Protein AF-A0A438BN51-F1 (afdb_monomer_lite)

Organism: Vitis vinifera (NCBI:txid29760)

Secondary structure (DSSP, 8-state):
--------SS-----TT-TTTT---GGGGG-TT---S---------TTHHHHHHHHHHHHHHHHHHHHHHHHHHHHHHHHHHHHHHHHHHHHHHHHHHHHHHHHHHHHHHHHHHHHHHHHHHHHHHHHHHHHHHHS---------

Sequence (145 aa):
MFGDQANVIGQFKPNNNASYGNTYNSNWRNHPNFSWKPRALQYTQPGQASQQASNLEQAIVNLSKVVGDFVGDQKSINAQLSQRIDSVENTLNKRMDGMQNDLSQKIDNLQYSISRLTNLNTVQEKGSFLLNLTKTPRVSMKWSS

Radius of gyration: 51.31 Å; chains: 1; bounding box: 111×47×127 Å

Foldseek 3Di:
DDDDDPDPPPPDDDDPPDPPPPPPDPCLCVPPVDDPPPDVPPDPDPPCPVVVVVVVVVVVVVVVVVVVVVVVVVVVVVVVVVVVVVVVVVVVVVVVVVVVVVVVVVVVVVVVVVVVVVVVVVVVVVVVVVVVVVPPDPPPDDDDD

Structure (mmCIF, N/CA/C/O backbone):
data_AF-A0A438BN51-F1
#
_entry.id   AF-A0A438BN51-F1
#
loop_
_atom_site.group_PDB
_atom_site.id
_atom_site.type_symbol
_atom_site.label_atom_id
_atom_site.label_alt_id
_atom_site.label_comp_id
_atom_site.label_asym_id
_atom_site.label_entity_id
_atom_site.label_seq_id
_atom_site.pdbx_PDB_ins_code
_atom_site.Cartn_x
_atom_site.Cartn_y
_atom_site.Cartn_z
_atom_site.occupancy
_atom_site.B_iso_or_equiv
_atom_site.auth_seq_id
_atom_site.auth_comp_id
_atom_site.auth_asym_id
_atom_site.auth_atom_id
_atom_site.pdbx_PDB_model_num
ATOM 1 N N . MET A 1 1 ? 16.126 23.288 42.744 1.00 43.47 1 MET A N 1
ATOM 2 C CA . MET A 1 1 ? 16.066 23.201 44.217 1.00 43.47 1 MET A CA 1
ATOM 3 C C . MET A 1 1 ? 14.608 23.049 44.602 1.00 43.47 1 MET A C 1
ATOM 5 O O . MET A 1 1 ? 13.841 23.980 44.408 1.00 43.47 1 MET A O 1
ATOM 9 N N . PHE A 1 2 ? 14.230 21.837 45.005 1.00 46.88 2 PHE A N 1
ATOM 10 C CA . PHE A 1 2 ? 12.964 21.544 45.672 1.00 46.88 2 PHE A CA 1
ATOM 11 C C . PHE A 1 2 ? 13.044 22.088 47.100 1.00 46.88 2 PHE A C 1
ATOM 13 O O . PHE A 1 2 ? 14.044 21.843 47.772 1.00 46.88 2 PHE A O 1
ATOM 20 N N . GLY A 1 3 ? 12.020 22.810 47.543 1.00 49.84 3 GLY A N 1
ATOM 21 C CA . GLY A 1 3 ? 11.929 23.303 48.913 1.00 49.84 3 GLY A CA 1
ATOM 22 C C . GLY A 1 3 ? 10.662 24.121 49.139 1.00 49.84 3 GLY A C 1
ATOM 23 O O . GLY A 1 3 ? 10.584 25.266 48.716 1.00 49.84 3 GLY A O 1
ATOM 24 N N . ASP A 1 4 ? 9.710 23.487 49.818 1.00 59.22 4 ASP A N 1
ATOM 25 C CA . ASP A 1 4 ? 8.745 24.084 50.747 1.00 59.22 4 ASP A CA 1
ATOM 26 C C . ASP A 1 4 ? 7.578 24.925 50.206 1.00 59.22 4 ASP A C 1
ATOM 28 O O . ASP A 1 4 ? 7.590 26.152 50.217 1.00 59.22 4 ASP A O 1
ATOM 32 N N . GLN A 1 5 ? 6.467 24.245 49.892 1.00 58.69 5 GLN A N 1
ATOM 33 C CA . GLN A 1 5 ? 5.120 24.847 49.927 1.00 58.69 5 GLN A CA 1
ATOM 34 C C . GLN A 1 5 ? 4.071 23.962 50.625 1.00 58.69 5 GLN A C 1
ATOM 36 O O . GLN A 1 5 ? 2.879 24.038 50.339 1.00 58.69 5 GLN A O 1
ATOM 41 N N . ALA A 1 6 ? 4.485 23.133 51.583 1.00 53.16 6 ALA A N 1
ATOM 42 C CA . ALA A 1 6 ? 3.570 22.295 52.356 1.00 53.16 6 ALA A CA 1
ATOM 43 C C . ALA A 1 6 ? 3.312 22.860 53.764 1.00 53.16 6 ALA A C 1
ATOM 45 O O . ALA A 1 6 ? 3.565 22.169 54.741 1.00 53.16 6 ALA A O 1
ATOM 46 N N . ASN A 1 7 ? 2.821 24.105 53.893 1.00 61.03 7 ASN A N 1
ATOM 47 C CA . ASN A 1 7 ? 2.149 24.542 55.132 1.00 61.03 7 ASN A CA 1
ATOM 48 C C . ASN A 1 7 ? 1.286 25.821 54.985 1.00 61.03 7 ASN A C 1
ATOM 50 O O . ASN A 1 7 ? 1.593 26.857 55.568 1.00 61.03 7 ASN A O 1
ATOM 54 N N . VAL A 1 8 ? 0.186 25.772 54.221 1.00 52.06 8 VAL A N 1
ATOM 55 C CA . VAL A 1 8 ? -0.788 26.895 54.122 1.00 52.06 8 VAL A CA 1
ATOM 56 C C . VAL A 1 8 ? -2.176 26.517 54.680 1.00 52.06 8 VAL A C 1
ATOM 58 O O . VAL A 1 8 ? -3.144 27.254 54.545 1.00 52.06 8 VAL A O 1
ATOM 61 N N . ILE A 1 9 ? -2.305 25.379 55.372 1.00 53.66 9 ILE A N 1
ATOM 62 C CA . ILE A 1 9 ? -3.608 24.896 55.885 1.00 53.66 9 ILE A CA 1
ATOM 63 C C . ILE A 1 9 ? -3.953 25.457 57.285 1.00 53.66 9 ILE A C 1
ATOM 65 O O . ILE A 1 9 ? -5.074 25.303 57.756 1.00 53.66 9 ILE A O 1
ATOM 69 N N . GLY A 1 10 ? -3.042 26.188 57.940 1.00 57.03 10 GLY A N 1
ATOM 70 C CA . GLY A 1 10 ? -3.261 26.735 59.292 1.00 57.03 10 GLY A CA 1
ATOM 71 C C . GLY A 1 10 ? -3.610 28.227 59.395 1.00 57.03 10 GLY A C 1
ATOM 72 O O . GLY A 1 10 ? -3.916 28.687 60.491 1.00 57.03 10 GLY A O 1
ATOM 73 N N . GLN A 1 11 ? -3.542 29.007 58.306 1.00 52.06 11 GLN A N 1
ATOM 74 C CA . GLN A 1 11 ? -3.648 30.482 58.367 1.00 52.06 11 GLN A CA 1
ATOM 75 C C . GLN A 1 11 ? -4.887 31.087 57.688 1.00 52.06 11 GLN A C 1
ATOM 77 O O . GLN A 1 11 ? -5.021 32.311 57.642 1.00 52.06 11 GLN A O 1
ATOM 82 N N . PHE A 1 12 ? -5.829 30.276 57.203 1.00 55.66 12 PHE A N 1
ATOM 83 C CA . PHE A 1 12 ? -7.084 30.809 56.671 1.00 55.66 12 PHE A CA 1
ATOM 84 C C . PHE A 1 12 ? -7.952 31.379 57.803 1.00 55.66 12 PHE A C 1
ATOM 86 O O . PHE A 1 12 ? -8.714 30.670 58.455 1.00 55.66 12 PHE A O 1
ATOM 93 N N . LYS A 1 13 ? -7.855 32.693 58.025 1.00 59.00 13 LYS A N 1
ATOM 94 C CA . LYS A 1 13 ? -8.896 33.451 58.722 1.00 59.00 13 LYS A CA 1
ATOM 95 C C . LYS A 1 13 ? -10.059 33.671 57.747 1.00 59.00 13 LYS A C 1
ATOM 97 O O . LYS A 1 13 ? -9.817 34.197 56.660 1.00 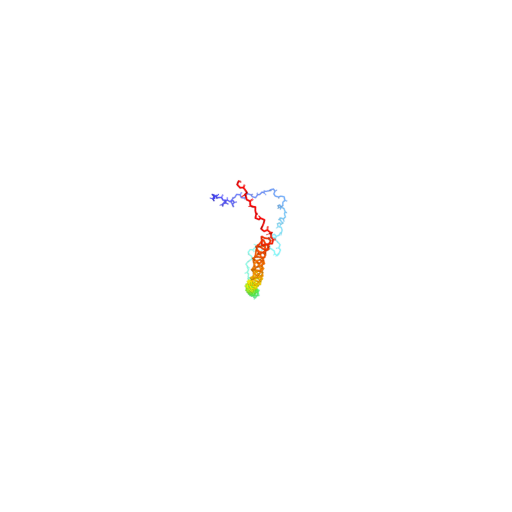59.00 13 LYS A O 1
ATOM 102 N N . PRO A 1 14 ? -11.307 33.313 58.095 1.00 54.06 14 PRO A N 1
ATOM 103 C CA . PRO A 1 14 ? -12.452 33.651 57.261 1.00 54.06 14 PRO A CA 1
ATOM 104 C C . PRO A 1 14 ? -12.550 35.173 57.120 1.00 54.06 14 PRO A C 1
ATOM 106 O O . PRO A 1 14 ? -12.525 35.905 58.110 1.00 54.06 14 PRO A O 1
ATOM 109 N N . ASN A 1 15 ? -12.641 35.656 55.883 1.00 48.66 15 ASN A N 1
ATOM 110 C CA . ASN A 1 15 ? -12.912 37.060 55.606 1.00 48.66 15 ASN A CA 1
ATOM 111 C C . ASN A 1 15 ? -14.379 37.362 55.963 1.00 48.66 15 ASN A C 1
ATOM 113 O O . ASN A 1 15 ? -15.289 36.907 55.274 1.00 48.66 15 ASN A O 1
ATOM 117 N N . ASN A 1 16 ? -14.598 38.147 57.020 1.00 55.72 16 ASN A N 1
ATOM 118 C CA . ASN A 1 16 ? -15.926 38.563 57.494 1.00 55.72 16 ASN A CA 1
ATOM 119 C C . ASN A 1 16 ? -16.675 39.524 56.546 1.00 55.72 16 ASN A C 1
ATOM 121 O O . ASN A 1 16 ? -17.793 39.918 56.861 1.00 55.72 16 ASN A O 1
ATOM 125 N N . ASN A 1 17 ? -16.098 39.909 55.401 1.00 56.91 17 ASN A N 1
ATOM 126 C CA . ASN A 1 17 ? -16.719 40.824 54.436 1.00 56.91 17 ASN A CA 1
ATOM 127 C C . ASN A 1 17 ? -16.971 40.192 53.052 1.00 56.91 17 ASN A C 1
ATOM 129 O O . ASN A 1 17 ? -16.973 40.876 52.029 1.00 56.91 17 ASN A O 1
ATOM 133 N N . ALA A 1 18 ? -17.161 38.871 52.980 1.00 50.41 18 ALA A N 1
ATOM 134 C CA . ALA A 1 18 ? -17.586 38.240 51.736 1.00 50.41 18 ALA A CA 1
ATOM 135 C C . ALA A 1 18 ? -19.033 38.652 51.399 1.00 50.41 18 ALA A C 1
ATOM 137 O O . ALA A 1 18 ? -19.979 38.265 52.083 1.00 50.41 18 ALA A O 1
ATOM 138 N N . SER A 1 19 ? -19.209 39.391 50.299 1.00 56.34 19 SER A N 1
ATOM 139 C CA . SER A 1 19 ? -20.513 39.847 49.780 1.00 56.34 19 SER A CA 1
ATOM 140 C C . SER A 1 19 ? -21.497 38.695 49.455 1.00 56.34 19 SER A C 1
ATOM 142 O O . SER A 1 19 ? -22.695 38.919 49.318 1.00 56.34 19 SER A O 1
ATOM 144 N N . TYR A 1 20 ? -21.016 37.444 49.427 1.00 53.12 20 TYR A N 1
ATOM 145 C CA . TYR A 1 20 ? -21.805 36.213 49.250 1.00 53.12 20 TYR A CA 1
ATOM 146 C C . TYR A 1 20 ? -22.091 35.443 50.560 1.00 53.12 20 TYR A C 1
ATOM 148 O O . TYR A 1 20 ? -22.503 34.288 50.522 1.00 53.12 20 TYR A O 1
ATOM 156 N N . GLY A 1 21 ? -21.878 36.046 51.735 1.00 46.44 21 GLY A N 1
ATOM 157 C CA . GLY A 1 21 ? -22.067 35.394 53.042 1.00 46.44 21 GLY A CA 1
ATOM 158 C C . GLY A 1 21 ? -23.520 35.228 53.517 1.00 46.44 21 GLY A C 1
ATOM 159 O O . GLY A 1 21 ? -23.750 34.590 54.539 1.00 46.44 21 GLY A O 1
ATOM 160 N N . ASN A 1 22 ? -24.509 35.767 52.797 1.00 53.44 22 ASN A N 1
ATOM 161 C CA . ASN A 1 22 ? -25.885 35.888 53.303 1.00 53.44 22 ASN A CA 1
ATOM 162 C C . ASN A 1 22 ? -26.894 34.880 52.727 1.00 53.44 22 ASN A C 1
ATOM 164 O O . ASN A 1 22 ? -28.085 34.986 53.008 1.00 53.44 22 ASN A O 1
ATOM 168 N N . THR A 1 23 ? -26.470 33.882 51.947 1.00 53.00 23 THR A N 1
ATOM 169 C CA . THR A 1 23 ? -27.403 32.860 51.421 1.00 53.00 23 THR A CA 1
ATOM 170 C C . THR A 1 23 ? -27.642 31.705 52.394 1.00 53.00 23 THR A C 1
ATOM 172 O O . THR A 1 23 ? -28.504 30.858 52.153 1.00 53.00 23 THR A O 1
ATOM 175 N N . TYR A 1 24 ? -26.903 31.656 53.507 1.00 63.31 24 TYR A N 1
ATOM 176 C CA . TYR A 1 24 ? -27.125 30.659 54.544 1.00 63.31 24 TYR A CA 1
ATOM 177 C C . TYR A 1 24 ? -28.392 31.001 55.335 1.00 63.31 24 TYR A C 1
ATOM 179 O O . TYR A 1 24 ? -28.384 31.782 56.284 1.00 63.31 24 TYR A O 1
ATOM 187 N N . ASN A 1 25 ? -29.507 30.406 54.925 1.00 63.09 25 ASN A N 1
ATOM 188 C CA . ASN A 1 25 ? -30.774 30.540 55.622 1.00 63.09 25 ASN A CA 1
ATOM 189 C C . ASN A 1 25 ? -30.810 29.544 56.797 1.00 63.09 25 ASN A C 1
ATOM 191 O O . ASN A 1 25 ? -30.894 28.326 56.628 1.00 63.09 25 ASN A O 1
ATOM 195 N N . SER A 1 26 ? -30.756 30.073 58.016 1.00 66.56 26 SER A N 1
ATOM 196 C CA . SER A 1 26 ? -30.781 29.296 59.259 1.00 66.56 26 SER A CA 1
ATOM 197 C C . SER A 1 26 ? -32.056 28.457 59.431 1.00 66.56 26 SER A C 1
ATOM 199 O O . SER A 1 26 ? -32.015 27.452 60.142 1.00 66.56 26 SER A O 1
ATOM 201 N N . ASN A 1 27 ? -33.151 28.778 58.728 1.00 63.78 27 ASN A N 1
ATOM 202 C CA . ASN A 1 27 ? -34.380 27.977 58.728 1.00 63.78 27 ASN A CA 1
ATOM 203 C C . ASN A 1 27 ? -34.201 26.600 58.061 1.00 63.78 27 ASN A C 1
ATOM 205 O O . ASN A 1 27 ? -34.971 25.687 58.355 1.00 63.78 27 ASN A O 1
ATOM 209 N N . TRP A 1 28 ? -33.160 26.393 57.240 1.00 67.06 28 TRP A N 1
ATOM 210 C CA . TRP A 1 28 ? -32.851 25.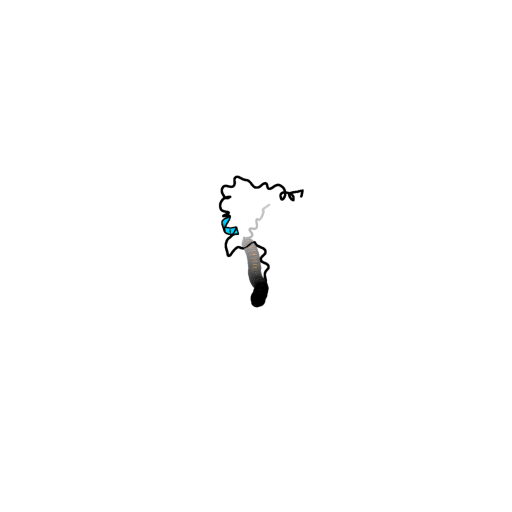076 56.659 1.00 67.06 28 TRP A CA 1
ATOM 211 C C . TRP A 1 28 ? -32.407 24.053 57.710 1.00 67.06 28 TRP A C 1
ATOM 213 O O . TRP A 1 28 ? -32.618 22.859 57.516 1.00 67.06 28 TRP A O 1
ATOM 223 N N . ARG A 1 29 ? -31.863 24.494 58.858 1.00 63.81 29 ARG A N 1
ATOM 224 C CA . ARG A 1 29 ? -31.529 23.592 59.979 1.00 63.81 29 ARG A CA 1
ATOM 225 C C . ARG A 1 29 ? -32.751 22.916 60.602 1.00 63.81 29 ARG A C 1
ATOM 227 O O . ARG A 1 29 ? -32.599 21.876 61.236 1.00 63.81 29 ARG A O 1
ATOM 234 N N . ASN A 1 30 ? -33.930 23.515 60.445 1.00 60.53 30 ASN A N 1
ATOM 235 C CA . ASN A 1 30 ? -35.187 23.022 61.002 1.00 60.53 30 ASN A CA 1
ATOM 236 C C . ASN A 1 30 ? -36.114 22.443 59.921 1.00 60.53 30 ASN A C 1
ATOM 238 O O . ASN A 1 30 ? -37.274 22.154 60.209 1.00 60.53 30 ASN A O 1
ATOM 242 N N . HIS A 1 31 ? -35.630 22.274 58.683 1.00 69.25 31 HIS A N 1
ATOM 243 C CA . HIS A 1 31 ? -36.440 21.727 57.601 1.00 69.25 31 HIS A CA 1
ATOM 244 C C . HIS A 1 31 ? -36.804 20.261 57.908 1.00 69.25 31 HIS A C 1
ATOM 246 O O . HIS A 1 31 ? -35.916 19.471 58.240 1.00 69.25 31 HIS A O 1
ATOM 252 N N . PRO A 1 32 ? -38.077 19.850 57.767 1.00 66.75 32 PRO A N 1
ATOM 253 C CA . PRO A 1 32 ? -38.524 18.505 58.141 1.00 66.75 32 PRO A CA 1
ATOM 254 C C . PRO A 1 32 ? -37.776 17.378 57.405 1.00 66.75 32 PRO A C 1
ATOM 256 O O . PRO A 1 32 ? -37.587 16.306 57.980 1.00 66.75 32 PRO A O 1
ATOM 259 N N . ASN A 1 33 ? -37.264 17.640 56.192 1.00 62.75 33 ASN A N 1
ATOM 260 C CA . ASN A 1 33 ? -36.430 16.692 55.433 1.00 62.75 33 ASN A CA 1
ATOM 261 C C . ASN A 1 33 ? -34.910 16.814 55.669 1.00 62.75 33 ASN A C 1
ATOM 263 O O . ASN A 1 33 ? -34.169 15.967 55.185 1.00 62.75 33 ASN A O 1
ATOM 267 N N . PHE A 1 34 ? -34.419 17.822 56.399 1.00 56.69 34 PHE A N 1
ATOM 268 C CA . PHE A 1 34 ? -32.994 17.976 56.734 1.00 56.69 34 PHE A CA 1
ATOM 269 C C . PHE A 1 34 ? -32.827 18.033 58.254 1.00 56.69 34 PHE A C 1
ATOM 271 O O . PHE A 1 34 ? -32.693 19.094 58.856 1.00 56.69 34 PHE A O 1
ATOM 278 N N . SER A 1 35 ? -32.850 16.863 58.894 1.00 61.38 35 SER A N 1
ATOM 279 C CA . SER A 1 35 ? -32.604 16.740 60.330 1.00 61.38 35 SER A CA 1
ATOM 280 C C . SER A 1 35 ? -31.160 16.312 60.579 1.00 61.38 35 SER A C 1
ATOM 282 O O . SER A 1 35 ? -30.793 15.179 60.293 1.00 61.38 35 SER A O 1
ATOM 284 N N . TRP A 1 36 ? -30.358 17.208 61.154 1.00 55.62 36 TRP A N 1
ATOM 285 C CA . TRP A 1 36 ? -29.010 16.909 61.664 1.00 55.62 36 TRP A CA 1
ATOM 286 C C . TRP A 1 36 ? -29.017 16.435 63.124 1.00 55.62 36 TRP A C 1
ATOM 288 O O . TRP A 1 36 ? -27.968 16.340 63.759 1.00 55.62 36 TRP A O 1
ATOM 298 N N . LYS A 1 37 ? -30.195 16.151 63.697 1.00 58.47 37 LYS A N 1
ATOM 299 C CA . LYS A 1 37 ? -30.258 15.501 65.007 1.00 58.47 37 LYS A CA 1
ATOM 300 C C . LYS A 1 37 ? -29.765 14.062 64.828 1.00 58.47 37 LYS A C 1
ATOM 302 O O . LYS A 1 37 ? -30.220 13.420 63.879 1.00 58.47 37 LYS A O 1
ATOM 307 N N . PRO A 1 38 ? -28.913 13.523 65.719 1.00 51.78 38 PRO A N 1
ATOM 308 C CA . PRO A 1 38 ? -28.702 12.087 65.801 1.00 51.78 38 PRO A CA 1
ATOM 309 C C . PRO A 1 38 ? -30.035 11.476 66.239 1.00 51.78 38 PRO A C 1
ATOM 311 O O . PRO A 1 38 ? -30.328 11.311 67.420 1.00 51.78 38 PRO A O 1
ATOM 314 N N . ARG A 1 39 ? -30.918 11.238 65.269 1.00 53.94 39 ARG A N 1
ATOM 315 C CA . ARG A 1 39 ? -32.095 10.413 65.465 1.00 53.94 39 ARG A CA 1
ATOM 316 C C . ARG A 1 39 ? -31.512 9.055 65.829 1.00 53.94 39 ARG A C 1
ATOM 318 O O . ARG A 1 39 ? -30.671 8.551 65.088 1.00 53.94 39 ARG A O 1
ATOM 325 N N . ALA A 1 40 ? -31.901 8.489 66.968 1.00 51.00 40 ALA A N 1
ATOM 326 C CA . ALA A 1 40 ? -31.684 7.071 67.193 1.00 51.00 40 ALA A CA 1
ATOM 327 C C . ALA A 1 40 ? -32.409 6.364 66.045 1.00 51.00 40 ALA A C 1
ATOM 329 O O . ALA A 1 40 ? -33.639 6.304 66.010 1.00 51.00 40 ALA A O 1
ATOM 330 N N . LEU A 1 41 ? -31.649 5.978 65.025 1.00 50.19 41 LEU A N 1
ATOM 331 C CA . LEU A 1 41 ? -32.159 5.248 63.888 1.00 50.19 41 LEU A CA 1
ATOM 332 C C . LEU A 1 41 ? -32.523 3.876 64.440 1.00 50.19 41 LEU A C 1
ATOM 334 O O . LEU A 1 41 ? -31.673 3.000 64.565 1.00 50.19 41 LEU A O 1
ATOM 338 N N . GLN A 1 42 ? -33.796 3.688 64.786 1.00 48.69 42 GLN A N 1
ATOM 339 C CA . GLN A 1 42 ? -34.384 2.363 64.679 1.00 48.69 42 GLN A CA 1
ATOM 340 C C . GLN A 1 42 ? -34.420 2.057 63.185 1.00 48.69 42 GLN A C 1
ATOM 342 O O . GLN A 1 42 ? -35.394 2.341 62.491 1.00 48.69 42 GLN A O 1
ATOM 347 N N . TYR A 1 43 ? -33.286 1.587 62.670 1.00 43.03 43 TYR A N 1
ATOM 348 C CA . TYR A 1 43 ? -33.196 1.022 61.342 1.00 43.03 43 TYR A CA 1
ATOM 349 C C . TYR A 1 43 ? -34.102 -0.212 61.319 1.00 43.03 43 TYR A C 1
ATOM 351 O O . TYR A 1 43 ? -33.678 -1.311 61.662 1.00 43.03 43 TYR A O 1
ATOM 359 N N . THR A 1 44 ? -35.343 -0.067 60.865 1.00 51.62 44 THR A N 1
ATOM 360 C CA . THR A 1 44 ? -35.907 -1.126 60.031 1.00 51.62 44 THR A CA 1
ATOM 361 C C . THR A 1 44 ? -35.039 -1.167 58.783 1.00 51.62 44 THR A C 1
ATOM 363 O O . THR A 1 44 ? -35.049 -0.216 58.001 1.00 51.62 44 THR A O 1
ATOM 366 N N . GLN A 1 45 ? -34.221 -2.216 58.649 1.00 46.78 45 GLN A N 1
ATOM 367 C CA . GLN A 1 45 ? -33.427 -2.455 57.446 1.00 46.78 45 GLN A CA 1
ATOM 368 C C . GLN A 1 45 ? -34.336 -2.344 56.212 1.00 46.78 45 GLN A C 1
ATOM 370 O O . GLN A 1 45 ? -35.276 -3.133 56.085 1.00 46.78 45 GLN A O 1
ATOM 375 N N . PRO A 1 46 ? -34.070 -1.423 55.272 1.00 49.88 46 PRO A N 1
ATOM 376 C CA . PRO A 1 46 ? -34.645 -1.542 53.950 1.00 49.88 46 PRO A CA 1
ATOM 377 C C . PRO A 1 46 ? -33.882 -2.669 53.249 1.00 49.88 46 PRO A C 1
ATOM 379 O O . PRO A 1 46 ? -32.742 -2.489 52.823 1.00 49.88 46 PRO A O 1
ATOM 382 N N . GLY A 1 47 ? -34.502 -3.843 53.120 1.00 54.00 47 GLY A N 1
ATOM 383 C CA . GLY A 1 47 ? -33.928 -5.013 52.437 1.00 54.00 47 GLY A CA 1
ATOM 384 C C . GLY A 1 47 ? -33.550 -4.797 50.957 1.00 54.00 47 GLY A C 1
ATOM 385 O O . GLY A 1 47 ? -33.083 -5.725 50.309 1.00 54.00 47 GLY A O 1
ATOM 386 N N . GLN A 1 48 ? -33.723 -3.587 50.409 1.00 54.94 48 GLN A N 1
ATOM 387 C CA . GLN A 1 48 ? -33.441 -3.228 49.013 1.00 54.94 48 GLN A CA 1
ATOM 388 C C . GLN A 1 48 ? -32.064 -2.583 48.758 1.00 54.94 48 GLN A C 1
ATOM 390 O O . GLN A 1 48 ? -31.651 -2.513 47.602 1.00 54.94 48 GLN A O 1
ATOM 395 N N . ALA A 1 49 ? -31.309 -2.163 49.781 1.00 54.34 49 ALA A N 1
ATOM 396 C CA . ALA A 1 49 ? -29.992 -1.533 49.573 1.00 54.34 49 ALA A CA 1
ATOM 397 C C . ALA A 1 49 ? -28.939 -2.499 48.979 1.00 54.34 49 ALA A C 1
ATOM 399 O O . ALA A 1 49 ? -28.064 -2.091 48.218 1.00 54.34 49 ALA A O 1
ATOM 400 N N . SER A 1 50 ? -29.058 -3.798 49.273 1.00 61.41 50 SER A N 1
ATOM 401 C CA . SER A 1 50 ? -28.148 -4.836 48.768 1.00 61.41 50 SER A CA 1
ATOM 402 C C . SER A 1 50 ? -28.316 -5.103 47.260 1.00 61.41 50 SER A C 1
ATOM 404 O O . SER A 1 50 ? -27.336 -5.374 46.563 1.00 61.41 50 SER A O 1
ATOM 406 N N . GLN A 1 51 ? -29.532 -4.957 46.714 1.00 62.47 51 GLN A N 1
ATOM 407 C CA . GLN A 1 51 ? -29.772 -5.147 45.276 1.00 62.47 51 GLN A CA 1
ATOM 408 C C . GLN A 1 51 ? -29.240 -3.988 44.426 1.00 62.47 51 GLN A C 1
ATOM 410 O O . GLN A 1 51 ? -28.761 -4.188 43.314 1.00 62.47 51 GLN A O 1
ATOM 415 N N . GLN A 1 52 ? -29.291 -2.759 44.942 1.00 67.56 52 GLN A N 1
ATOM 416 C CA . GLN A 1 52 ? -28.772 -1.607 44.208 1.00 67.56 52 GLN A CA 1
ATOM 417 C C . GLN A 1 52 ? -27.238 -1.641 44.115 1.00 67.56 52 GLN A C 1
ATOM 419 O O . GLN A 1 52 ? -26.687 -1.328 43.062 1.00 67.56 52 GLN A O 1
ATOM 424 N N . ALA A 1 53 ? -26.559 -2.085 45.179 1.00 67.12 53 ALA A N 1
ATOM 425 C CA . ALA A 1 53 ? -25.110 -2.279 45.180 1.00 67.12 53 ALA A CA 1
ATOM 426 C C . ALA A 1 53 ? -24.668 -3.373 44.188 1.00 67.12 53 ALA A C 1
ATOM 428 O O . ALA A 1 53 ? -23.780 -3.127 43.376 1.00 67.12 53 ALA A O 1
ATOM 429 N N . SER A 1 54 ? -25.345 -4.528 44.168 1.00 80.69 54 SER A N 1
ATOM 430 C CA . SER A 1 54 ? -25.021 -5.624 43.233 1.00 80.69 54 SER A CA 1
ATOM 431 C C . SER A 1 54 ? -25.247 -5.257 41.759 1.00 80.69 54 SER A C 1
ATOM 433 O O . SER A 1 54 ? -24.437 -5.616 40.905 1.00 80.69 54 SER A O 1
ATOM 435 N N . ASN A 1 55 ? -26.283 -4.471 41.442 1.00 88.69 55 ASN A N 1
ATOM 436 C CA . ASN A 1 55 ? -26.499 -3.959 40.081 1.00 88.69 55 ASN A CA 1
ATOM 437 C C . ASN A 1 55 ? -25.384 -3.001 39.620 1.00 88.69 55 ASN A C 1
ATOM 439 O O . ASN A 1 55 ? -24.988 -3.026 38.453 1.00 88.69 55 ASN A O 1
ATOM 443 N N . LEU A 1 56 ? -24.864 -2.163 40.524 1.00 90.88 56 LEU A N 1
ATOM 444 C CA . LEU A 1 56 ? -23.759 -1.249 40.224 1.00 90.88 56 LEU A CA 1
ATOM 445 C C . LEU A 1 56 ? -22.435 -1.997 40.048 1.00 90.88 56 LEU A C 1
ATOM 447 O O . LEU A 1 56 ? -21.714 -1.729 39.090 1.00 90.88 56 LEU A O 1
ATOM 451 N N . GLU A 1 57 ? -22.138 -2.963 40.918 1.00 92.62 57 GLU A N 1
ATOM 452 C CA . GLU A 1 57 ? -20.957 -3.823 40.787 1.00 92.62 57 GLU A CA 1
ATOM 453 C C . GLU A 1 57 ? -20.960 -4.562 39.446 1.00 92.62 57 GLU A C 1
ATOM 455 O O . GLU A 1 57 ? -19.966 -4.537 38.718 1.00 92.62 57 GLU A O 1
ATOM 460 N N . GLN A 1 58 ? -22.104 -5.130 39.052 1.00 94.94 58 GLN A N 1
ATOM 461 C CA . GLN A 1 58 ? -22.236 -5.801 37.761 1.00 94.94 58 GLN A CA 1
ATOM 462 C C . GLN A 1 58 ? -22.040 -4.837 36.582 1.00 94.94 58 GLN A C 1
ATOM 464 O O . GLN A 1 58 ? -21.383 -5.193 35.602 1.00 94.94 58 GLN A O 1
ATOM 469 N N . ALA A 1 59 ? -22.570 -3.613 36.662 1.00 94.75 59 ALA A N 1
ATOM 470 C CA . ALA A 1 59 ? -22.368 -2.597 35.631 1.00 94.75 59 ALA A CA 1
ATOM 471 C C . ALA A 1 59 ? -20.884 -2.211 35.494 1.00 94.75 59 ALA A C 1
ATOM 473 O O . ALA A 1 59 ? -20.383 -2.100 34.375 1.00 94.75 59 ALA A O 1
ATOM 474 N N . ILE A 1 60 ? -20.165 -2.078 36.612 1.00 95.56 60 ILE A N 1
ATOM 475 C CA . ILE A 1 60 ? -18.724 -1.785 36.634 1.00 95.56 60 ILE A CA 1
ATOM 476 C C . ILE A 1 60 ? -17.920 -2.935 36.013 1.00 95.56 60 ILE A C 1
ATOM 478 O O . ILE A 1 60 ? -17.023 -2.690 35.202 1.00 95.56 60 ILE A O 1
ATOM 482 N N . VAL A 1 61 ? -18.253 -4.187 36.338 1.00 97.12 61 VAL A N 1
ATOM 483 C CA . VAL A 1 61 ? -17.614 -5.371 35.740 1.00 97.12 61 VAL A CA 1
ATOM 484 C C . VAL A 1 61 ? -17.874 -5.427 34.233 1.00 97.12 61 VAL A C 1
ATOM 486 O O . VAL A 1 61 ? -16.940 -5.622 33.453 1.00 97.12 61 VAL A O 1
ATOM 489 N N . ASN A 1 62 ? -19.116 -5.194 33.803 1.00 97.69 62 ASN A N 1
ATOM 490 C CA . ASN A 1 62 ? -19.484 -5.205 32.386 1.00 97.69 62 ASN A CA 1
ATOM 491 C C . ASN A 1 62 ? -18.757 -4.106 31.601 1.00 97.69 62 ASN A C 1
ATOM 493 O O . ASN A 1 62 ? -18.229 -4.374 30.524 1.00 97.69 62 ASN A O 1
ATOM 497 N N . LEU A 1 63 ? -18.679 -2.891 32.150 1.00 98.31 63 LEU A N 1
ATOM 498 C CA . LEU A 1 63 ? -17.915 -1.794 31.554 1.00 98.31 63 LEU A CA 1
ATOM 499 C C . LEU A 1 63 ? -16.426 -2.134 31.464 1.00 98.31 63 LEU A C 1
ATOM 501 O O . LEU A 1 63 ? -15.819 -1.930 30.417 1.00 98.31 63 LEU A O 1
ATOM 505 N N . SER A 1 64 ? -15.851 -2.702 32.527 1.00 97.75 64 SER A N 1
ATOM 506 C CA . SER A 1 64 ? -14.439 -3.102 32.539 1.00 97.75 64 SER A CA 1
ATOM 507 C C . SER A 1 64 ? -14.140 -4.146 31.465 1.00 97.75 64 SER A C 1
ATOM 509 O O . SER A 1 64 ? -13.112 -4.062 30.796 1.00 97.75 64 SER A O 1
ATOM 511 N N . LYS A 1 65 ? -15.062 -5.091 31.246 1.00 98.25 65 LYS A N 1
ATOM 512 C CA . LYS 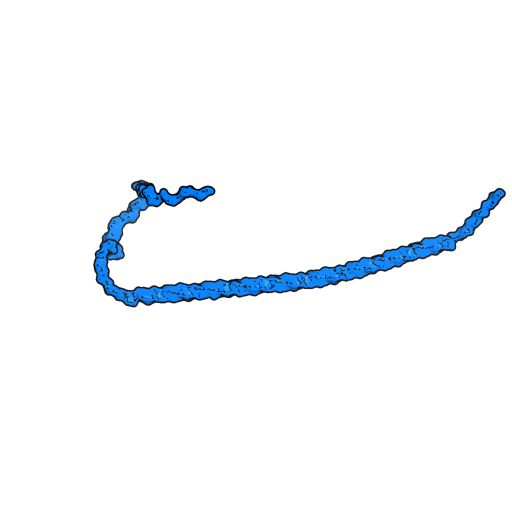A 1 65 ? -14.961 -6.077 30.168 1.00 98.25 65 LYS A CA 1
ATOM 513 C C . LYS A 1 65 ? -15.014 -5.416 28.791 1.00 98.25 65 LYS A C 1
ATOM 515 O O . LYS A 1 65 ? -14.106 -5.626 28.001 1.00 98.25 65 LYS A O 1
ATOM 520 N N . VAL A 1 66 ? -16.020 -4.580 28.526 1.00 97.94 66 VAL A N 1
ATOM 521 C CA . VAL A 1 66 ? -16.174 -3.899 27.226 1.00 97.94 66 VAL A CA 1
ATOM 522 C C . VAL A 1 66 ? -14.963 -3.020 26.907 1.00 97.94 66 VAL A C 1
ATOM 524 O O . VAL A 1 66 ? -14.481 -3.024 25.777 1.00 97.94 66 VAL A O 1
ATOM 527 N N . VAL A 1 67 ? -14.432 -2.295 27.895 1.00 98.31 67 VAL A N 1
ATOM 528 C CA . VAL A 1 67 ? -13.210 -1.494 27.722 1.00 98.31 67 VAL A CA 1
ATOM 529 C C . VAL A 1 67 ? -11.994 -2.392 27.474 1.00 98.31 67 VAL A C 1
ATOM 531 O O . VAL A 1 67 ? -11.164 -2.066 26.627 1.00 98.31 67 VAL A O 1
ATOM 534 N N . GLY A 1 68 ? -11.892 -3.526 28.172 1.00 98.44 68 GLY A N 1
ATOM 535 C CA . GLY A 1 68 ? -10.839 -4.517 27.952 1.00 98.44 68 GLY A CA 1
ATOM 536 C C . GLY A 1 68 ? -10.854 -5.083 26.532 1.00 98.44 68 GLY A C 1
ATOM 537 O O . GLY A 1 68 ? -9.823 -5.055 25.858 1.00 98.44 68 GLY A O 1
ATOM 538 N N . ASP A 1 69 ? -12.026 -5.515 26.065 1.00 98.50 69 ASP A N 1
ATOM 539 C CA . ASP A 1 69 ? -12.242 -6.035 24.713 1.00 98.50 69 ASP A CA 1
ATOM 540 C C . ASP A 1 69 ? -11.904 -4.959 23.666 1.00 98.50 69 ASP A C 1
ATOM 542 O O . ASP A 1 69 ? -11.110 -5.204 22.760 1.00 98.50 69 ASP A O 1
ATOM 546 N N . PHE A 1 70 ? -12.380 -3.722 23.857 1.00 98.50 70 PHE A N 1
ATOM 547 C CA . PHE A 1 70 ? -12.076 -2.596 22.968 1.00 98.50 70 PHE A CA 1
ATOM 548 C C . PHE A 1 70 ? -10.570 -2.311 22.853 1.00 98.50 70 PHE A C 1
ATOM 550 O O . PHE A 1 70 ? -10.051 -2.115 21.753 1.00 98.50 70 PHE A O 1
ATOM 557 N N . VAL A 1 71 ? -9.842 -2.294 23.976 1.00 98.38 71 VAL A N 1
ATOM 558 C CA . VAL A 1 71 ? -8.382 -2.097 23.970 1.00 98.38 71 VAL A CA 1
ATOM 559 C C . VAL A 1 71 ? -7.674 -3.279 23.300 1.00 98.38 71 VAL A C 1
ATOM 561 O O . VAL A 1 71 ? -6.676 -3.077 22.603 1.00 98.38 71 VAL A O 1
ATOM 564 N N . GLY A 1 72 ? -8.176 -4.502 23.490 1.00 98.38 72 GLY A N 1
ATOM 565 C CA . GLY A 1 72 ? -7.691 -5.701 22.807 1.00 98.38 72 GLY A CA 1
ATOM 566 C C . GLY A 1 72 ? -7.835 -5.599 21.288 1.00 98.38 72 GLY A C 1
ATOM 567 O O . GLY A 1 72 ? -6.848 -5.745 20.561 1.00 98.38 72 GLY A O 1
ATOM 568 N N . ASP A 1 73 ? -9.030 -5.252 20.817 1.00 98.56 73 ASP A N 1
ATOM 569 C CA . ASP A 1 73 ? -9.333 -5.079 19.397 1.00 98.56 73 ASP A CA 1
ATOM 570 C C . ASP A 1 73 ? -8.504 -3.952 18.776 1.00 98.56 73 ASP A C 1
ATOM 572 O O . ASP A 1 73 ? -7.934 -4.126 17.699 1.00 98.56 73 ASP A O 1
ATOM 576 N N . GLN A 1 74 ? -8.335 -2.827 19.479 1.00 98.56 74 GLN A N 1
ATOM 577 C CA . GLN A 1 74 ? -7.457 -1.738 19.039 1.00 98.56 74 GLN A CA 1
ATOM 578 C C . GLN A 1 74 ? -6.005 -2.191 18.855 1.00 98.56 74 GLN A C 1
ATOM 580 O O . GLN A 1 74 ? -5.375 -1.851 17.854 1.00 98.56 74 GLN A O 1
ATOM 585 N N . LYS A 1 75 ? -5.461 -2.992 19.781 1.00 98.25 75 LYS A N 1
ATOM 586 C CA . LYS A 1 75 ? -4.102 -3.542 19.638 1.00 98.25 75 LYS A CA 1
ATOM 587 C C . LYS A 1 75 ? -3.991 -4.469 18.428 1.00 98.25 75 LYS A C 1
ATOM 589 O O . LYS A 1 75 ? -3.009 -4.376 17.694 1.00 98.25 75 LYS A O 1
ATOM 594 N N . SER A 1 76 ? -4.989 -5.327 18.209 1.00 98.50 76 SER A N 1
ATOM 595 C CA . SER A 1 76 ? -5.043 -6.223 17.047 1.00 98.50 76 SER A CA 1
ATOM 596 C C . SER A 1 76 ? -5.102 -5.441 15.731 1.00 98.50 76 SER A C 1
ATOM 598 O O . SER A 1 76 ? -4.318 -5.702 14.820 1.00 98.50 76 SER A O 1
ATOM 600 N N . ILE A 1 77 ? -5.967 -4.425 15.652 1.00 98.62 77 ILE A N 1
ATOM 601 C CA . ILE A 1 77 ? -6.086 -3.539 14.487 1.00 98.62 77 ILE A CA 1
ATOM 602 C C . ILE A 1 77 ? -4.762 -2.822 14.220 1.00 98.62 77 ILE A C 1
ATOM 604 O O . ILE A 1 77 ? -4.291 -2.816 13.084 1.00 98.62 77 ILE A O 1
ATOM 608 N N . ASN A 1 78 ? -4.126 -2.266 15.252 1.00 98.62 78 ASN A N 1
ATOM 609 C CA . ASN A 1 78 ? -2.840 -1.589 15.103 1.00 98.62 78 ASN A CA 1
ATOM 610 C C . ASN A 1 78 ? -1.749 -2.541 14.596 1.00 98.62 78 ASN A C 1
ATOM 612 O O . ASN A 1 78 ? -1.022 -2.183 13.674 1.00 98.62 78 ASN A O 1
ATOM 616 N N . ALA A 1 79 ? -1.677 -3.767 15.123 1.00 98.56 79 ALA A N 1
ATOM 617 C CA . ALA A 1 79 ? -0.731 -4.774 14.643 1.00 98.56 79 ALA A CA 1
ATOM 618 C C . ALA A 1 79 ? -0.967 -5.133 13.164 1.00 98.56 79 ALA A C 1
ATOM 620 O O . ALA A 1 79 ? -0.016 -5.198 12.384 1.00 98.56 79 ALA A O 1
ATOM 621 N N . GLN A 1 80 ? -2.229 -5.304 12.755 1.00 98.69 80 GLN A N 1
ATOM 622 C CA . GLN A 1 80 ? -2.583 -5.555 11.355 1.00 98.69 80 GLN A CA 1
ATOM 623 C C . GLN A 1 80 ? -2.229 -4.372 10.446 1.00 98.69 80 GLN A C 1
ATOM 625 O O . GLN A 1 80 ? -1.757 -4.574 9.328 1.00 98.69 80 GLN A O 1
ATOM 630 N N . LEU A 1 81 ? -2.442 -3.133 10.902 1.00 98.75 81 LEU A N 1
ATOM 631 C CA . LEU A 1 81 ? -2.074 -1.936 10.146 1.00 98.75 81 LEU A CA 1
ATOM 632 C C . LEU A 1 81 ? -0.560 -1.831 9.960 1.00 98.75 81 LEU A C 1
ATOM 634 O O . LEU A 1 81 ? -0.125 -1.613 8.832 1.00 98.75 81 LEU A O 1
ATOM 638 N N . SER A 1 82 ? 0.231 -2.056 11.013 1.00 98.69 82 SER A N 1
ATOM 639 C CA . SER A 1 82 ? 1.696 -2.099 10.916 1.00 98.69 82 SER A CA 1
ATOM 640 C C . SER A 1 82 ? 2.159 -3.140 9.895 1.00 98.69 82 SER A C 1
ATOM 642 O O . SER A 1 82 ? 2.886 -2.803 8.967 1.00 98.69 82 SER A O 1
ATOM 644 N N . GLN A 1 83 ? 1.634 -4.366 9.964 1.00 98.75 83 GLN A N 1
ATOM 645 C CA . GLN A 1 83 ? 1.967 -5.419 8.996 1.00 98.75 83 GLN A CA 1
ATOM 646 C C . GLN A 1 83 ? 1.588 -5.051 7.553 1.00 98.75 83 GLN A C 1
ATOM 648 O O . GLN A 1 83 ? 2.316 -5.365 6.609 1.00 98.75 83 GLN A O 1
ATOM 653 N N . ARG A 1 84 ? 0.441 -4.390 7.352 1.00 98.62 84 ARG A N 1
ATOM 654 C CA . ARG A 1 84 ? 0.017 -3.925 6.022 1.00 98.62 84 ARG A CA 1
ATOM 655 C C . ARG A 1 84 ? 0.923 -2.818 5.492 1.00 98.62 84 ARG A C 1
ATOM 657 O O . ARG A 1 84 ? 1.190 -2.816 4.294 1.00 98.62 84 ARG A O 1
ATOM 664 N N . ILE A 1 85 ? 1.392 -1.913 6.351 1.00 98.75 85 ILE A N 1
ATOM 665 C CA . ILE A 1 85 ? 2.361 -0.873 5.984 1.00 98.75 85 ILE A CA 1
ATOM 666 C C . ILE A 1 85 ? 3.666 -1.526 5.523 1.00 98.75 85 ILE A C 1
ATOM 668 O O . ILE A 1 85 ? 4.085 -1.271 4.395 1.00 98.75 85 ILE A O 1
ATOM 672 N N . ASP A 1 86 ? 4.216 -2.455 6.308 1.00 98.75 86 ASP A N 1
ATOM 673 C CA . ASP A 1 86 ? 5.450 -3.174 5.960 1.00 98.75 86 ASP A CA 1
ATOM 674 C C . ASP A 1 86 ? 5.312 -3.928 4.624 1.00 98.75 86 ASP A C 1
ATOM 676 O O . ASP A 1 86 ? 6.215 -3.952 3.784 1.00 98.75 86 ASP A O 1
ATOM 680 N N . SER A 1 87 ? 4.146 -4.538 4.388 1.00 98.75 87 SER A N 1
ATOM 681 C CA . SER A 1 87 ? 3.849 -5.255 3.145 1.00 98.75 87 SER A CA 1
ATOM 682 C C . SER A 1 87 ? 3.792 -4.328 1.925 1.00 98.75 87 SER A C 1
ATOM 684 O O . SER A 1 87 ? 4.333 -4.662 0.861 1.00 98.75 87 SER A O 1
ATOM 686 N N . VAL A 1 88 ? 3.157 -3.161 2.070 1.00 98.75 88 VAL A N 1
ATOM 687 C CA . VAL A 1 88 ? 3.094 -2.143 1.015 1.00 98.75 88 VAL A CA 1
ATOM 688 C C . VAL A 1 88 ? 4.488 -1.588 0.735 1.00 98.75 88 VAL A C 1
ATOM 690 O O . VAL A 1 88 ? 4.882 -1.542 -0.430 1.00 98.75 88 VAL A O 1
ATOM 693 N N . GLU A 1 89 ? 5.254 -1.248 1.772 1.00 98.75 89 GLU A N 1
ATOM 694 C CA . GLU A 1 89 ? 6.626 -0.751 1.647 1.00 98.75 89 GLU A CA 1
ATOM 695 C C . GLU A 1 89 ? 7.516 -1.752 0.900 1.00 98.75 89 GLU A C 1
ATOM 697 O O . GLU A 1 89 ? 8.131 -1.414 -0.111 1.00 98.75 89 GLU A O 1
ATOM 702 N N . ASN A 1 90 ? 7.492 -3.026 1.298 1.00 98.69 90 ASN A N 1
ATOM 703 C CA . ASN A 1 90 ? 8.245 -4.084 0.625 1.00 98.69 90 ASN A CA 1
ATOM 704 C C . ASN A 1 90 ? 7.83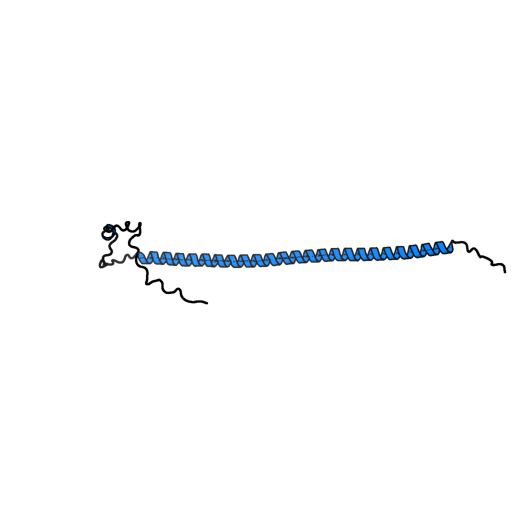1 -4.257 -0.848 1.00 98.69 90 ASN A C 1
ATOM 706 O O . ASN A 1 90 ? 8.669 -4.460 -1.729 1.00 98.69 90 ASN A O 1
ATOM 710 N N . THR A 1 91 ? 6.531 -4.169 -1.143 1.00 98.81 91 THR A N 1
ATOM 711 C CA . THR A 1 91 ? 6.027 -4.271 -2.521 1.00 98.81 91 THR A CA 1
ATOM 712 C C . THR A 1 91 ? 6.506 -3.104 -3.382 1.00 98.81 91 THR A C 1
ATOM 714 O O . THR A 1 91 ? 6.875 -3.309 -4.542 1.00 98.81 91 THR A O 1
ATOM 717 N N . LEU A 1 92 ? 6.508 -1.888 -2.832 1.00 98.81 92 LEU A N 1
ATOM 718 C CA . LEU A 1 92 ? 6.994 -0.697 -3.523 1.00 98.81 92 LEU A CA 1
ATOM 719 C C . LEU A 1 92 ? 8.504 -0.765 -3.759 1.00 98.81 92 LEU A C 1
ATOM 721 O O . LEU A 1 92 ? 8.930 -0.537 -4.890 1.00 98.81 92 LEU A O 1
ATOM 725 N N . ASN A 1 93 ? 9.282 -1.172 -2.755 1.00 98.75 93 ASN A N 1
ATOM 726 C CA . ASN A 1 93 ? 10.732 -1.338 -2.878 1.00 98.75 93 ASN A CA 1
ATOM 727 C C . ASN A 1 93 ? 11.084 -2.333 -3.992 1.00 98.75 93 ASN A C 1
ATOM 729 O O . ASN A 1 93 ? 11.816 -1.985 -4.910 1.00 98.75 93 ASN A O 1
ATOM 733 N N . LYS A 1 94 ? 10.444 -3.510 -4.034 1.00 98.69 94 LYS A N 1
ATOM 734 C CA . LYS A 1 94 ? 10.669 -4.497 -5.110 1.00 98.69 94 LYS A CA 1
ATOM 735 C C . LYS A 1 94 ? 10.3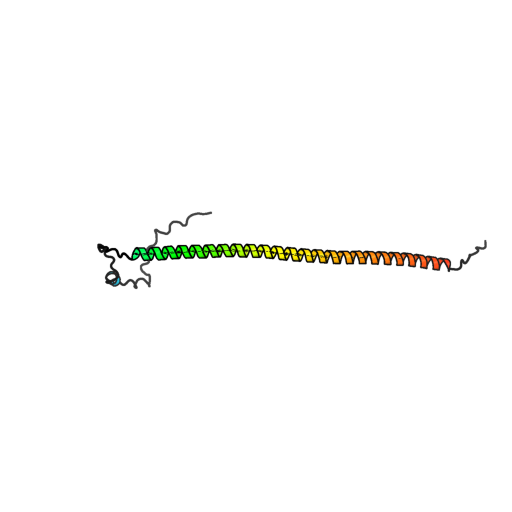55 -3.962 -6.508 1.00 98.69 94 LYS A C 1
ATOM 737 O O . LYS A 1 94 ? 11.052 -4.285 -7.468 1.00 98.69 94 LYS A O 1
ATOM 742 N N . ARG A 1 95 ? 9.282 -3.175 -6.649 1.00 98.62 95 ARG A N 1
ATOM 743 C CA . ARG A 1 95 ? 8.926 -2.549 -7.934 1.00 98.62 95 ARG A CA 1
ATOM 744 C C . ARG A 1 95 ? 9.944 -1.485 -8.332 1.00 98.62 95 ARG A C 1
ATOM 746 O O . ARG A 1 95 ? 10.280 -1.395 -9.510 1.00 98.62 95 ARG A O 1
ATOM 753 N N . MET A 1 96 ? 10.422 -0.706 -7.366 1.00 98.62 96 MET A N 1
ATOM 754 C CA . MET A 1 96 ? 11.451 0.304 -7.579 1.00 98.62 96 MET A CA 1
ATOM 755 C C . MET A 1 96 ? 12.774 -0.340 -7.996 1.00 98.62 96 MET A C 1
ATOM 757 O O . MET A 1 96 ? 13.325 0.058 -9.016 1.00 98.62 96 MET A O 1
ATOM 761 N N . ASP A 1 97 ? 13.219 -1.380 -7.292 1.00 98.56 97 ASP A N 1
ATOM 762 C CA . ASP A 1 97 ? 14.432 -2.132 -7.627 1.00 98.56 97 ASP A CA 1
ATOM 763 C C . ASP A 1 97 ? 14.336 -2.739 -9.029 1.00 98.56 97 ASP A C 1
ATOM 765 O O . ASP A 1 97 ? 15.255 -2.618 -9.835 1.00 98.56 97 ASP A O 1
ATOM 769 N N . GLY A 1 98 ? 13.194 -3.349 -9.367 1.00 98.69 98 GLY A N 1
ATOM 770 C CA . GLY A 1 98 ? 12.957 -3.892 -10.705 1.00 98.69 98 GLY A CA 1
ATOM 771 C C . GLY A 1 98 ? 13.050 -2.827 -11.801 1.00 98.69 98 GLY A C 1
ATOM 772 O O . GLY A 1 98 ? 13.692 -3.050 -12.825 1.00 98.69 98 GLY A O 1
ATOM 773 N N . MET A 1 99 ? 12.456 -1.654 -11.575 1.00 98.56 99 MET A N 1
ATOM 774 C CA . MET A 1 99 ? 12.511 -0.534 -12.516 1.00 98.56 99 MET A CA 1
ATOM 775 C C . MET A 1 99 ? 13.923 0.050 -12.641 1.00 98.56 99 MET A C 1
ATOM 777 O O . MET A 1 99 ? 14.368 0.328 -13.752 1.00 98.56 99 MET A O 1
ATOM 781 N N . GLN A 1 100 ? 14.635 0.217 -11.523 1.00 98.69 100 GLN A N 1
ATOM 782 C CA . GLN A 1 100 ? 16.022 0.684 -11.526 1.00 98.69 100 GLN A CA 1
ATOM 783 C C . GLN A 1 100 ? 16.928 -0.290 -12.281 1.00 98.69 100 GLN A C 1
ATOM 785 O O . GLN A 1 100 ? 17.733 0.146 -13.100 1.00 98.69 100 GLN A O 1
ATOM 790 N N . ASN A 1 101 ? 16.751 -1.596 -12.076 1.00 98.69 101 ASN A N 1
ATOM 791 C CA . ASN A 1 101 ? 17.512 -2.623 -12.781 1.00 98.69 101 ASN A CA 1
ATOM 792 C C . ASN A 1 101 ? 17.243 -2.608 -14.294 1.00 98.69 101 ASN A C 1
ATOM 794 O O . ASN A 1 101 ? 18.193 -2.641 -15.074 1.00 98.69 101 ASN A O 1
ATOM 798 N N . ASP A 1 102 ? 15.979 -2.511 -14.725 1.00 98.81 102 ASP A N 1
ATOM 799 C CA . ASP A 1 102 ? 15.629 -2.414 -16.154 1.00 98.81 102 ASP A CA 1
ATOM 800 C C . ASP A 1 102 ? 16.227 -1.152 -16.801 1.00 98.81 102 ASP A C 1
ATOM 802 O O . ASP A 1 102 ? 16.837 -1.214 -17.872 1.00 98.81 102 ASP A O 1
ATOM 806 N N . LEU A 1 103 ? 16.122 -0.004 -16.123 1.00 98.81 103 LEU A N 1
ATOM 807 C CA . LEU A 1 103 ? 16.713 1.253 -16.584 1.00 98.81 103 LEU A CA 1
ATOM 808 C C . LEU A 1 103 ? 18.241 1.173 -16.659 1.00 98.81 103 LEU A C 1
ATOM 810 O O . LEU A 1 103 ? 18.811 1.587 -17.670 1.00 98.81 103 LEU A O 1
ATOM 814 N N . SER A 1 104 ? 18.897 0.608 -15.642 1.00 98.75 104 SER A N 1
ATOM 815 C CA . SER A 1 104 ? 20.350 0.409 -15.632 1.00 98.75 104 SER A CA 1
ATOM 816 C C . SER A 1 104 ? 20.793 -0.442 -16.820 1.00 98.75 104 SER A C 1
ATOM 818 O O . SER A 1 104 ? 21.674 -0.036 -17.570 1.00 98.75 104 SER A O 1
ATOM 820 N N . GLN A 1 105 ? 20.116 -1.564 -17.078 1.00 98.75 105 GLN A N 1
ATOM 821 C CA . GLN A 1 105 ? 20.428 -2.432 -18.217 1.00 98.75 105 GLN A CA 1
ATOM 822 C C . GLN A 1 105 ? 20.242 -1.727 -19.565 1.00 98.75 105 GLN A C 1
ATOM 824 O O . GLN A 1 105 ? 21.054 -1.892 -20.477 1.00 98.75 105 GLN A O 1
ATOM 829 N N . LYS A 1 106 ? 19.182 -0.926 -19.727 1.00 98.62 106 LYS A N 1
ATOM 830 C CA . LYS A 1 106 ? 18.982 -0.128 -20.948 1.00 98.62 106 LYS A CA 1
ATOM 831 C C . LYS A 1 106 ? 20.101 0.896 -21.136 1.00 98.62 106 LYS A C 1
ATOM 833 O O . LYS A 1 106 ? 20.566 1.063 -22.262 1.00 98.62 106 LYS A O 1
ATOM 838 N N . ILE A 1 107 ? 20.552 1.543 -20.061 1.00 98.75 107 ILE A N 1
ATOM 839 C CA . ILE A 1 107 ? 21.676 2.487 -20.094 1.00 98.75 107 ILE A CA 1
ATOM 840 C C . ILE A 1 107 ? 22.969 1.768 -20.483 1.00 98.75 107 ILE A C 1
ATOM 842 O O . ILE A 1 107 ? 23.639 2.220 -21.411 1.00 98.75 107 ILE A O 1
ATOM 846 N N . ASP A 1 108 ? 23.278 0.629 -19.863 1.00 98.69 108 ASP A N 1
ATOM 847 C CA . ASP A 1 108 ? 24.476 -0.162 -20.170 1.00 98.69 108 ASP A CA 1
ATOM 848 C C . ASP A 1 108 ? 24.498 -0.589 -21.647 1.00 98.69 108 ASP A C 1
ATOM 850 O O . ASP A 1 108 ? 25.500 -0.434 -22.350 1.00 98.69 108 ASP A O 1
ATOM 854 N N . ASN A 1 109 ? 23.355 -1.042 -22.168 1.00 98.62 109 ASN A N 1
ATOM 855 C CA . ASN A 1 109 ? 23.207 -1.423 -23.573 1.00 98.62 109 ASN A CA 1
ATOM 856 C C . ASN A 1 109 ? 23.396 -0.238 -24.535 1.00 98.62 109 ASN A C 1
ATOM 858 O O . ASN A 1 109 ? 24.008 -0.380 -25.602 1.00 98.62 109 ASN A O 1
ATOM 862 N N . LEU A 1 110 ? 22.885 0.942 -24.179 1.00 98.62 110 LEU A N 1
ATOM 863 C CA . LEU A 1 110 ? 23.078 2.158 -24.969 1.00 98.62 110 LEU A CA 1
ATOM 864 C C . LEU A 1 110 ? 24.540 2.608 -24.944 1.00 98.62 110 LEU A C 1
ATOM 866 O O . LEU A 1 110 ? 25.097 2.901 -26.001 1.00 98.62 110 LEU A O 1
ATOM 870 N N . GLN A 1 111 ? 25.188 2.599 -23.779 1.00 98.44 111 GLN A N 1
ATOM 871 C CA . GLN A 1 111 ? 26.613 2.911 -23.650 1.00 98.44 111 GLN A CA 1
ATOM 872 C C . GLN A 1 111 ? 27.480 1.952 -24.473 1.00 98.44 111 GLN A C 1
ATOM 874 O O . GLN A 1 111 ? 28.411 2.386 -25.164 1.00 98.44 111 GLN A O 1
ATOM 879 N N . TYR A 1 112 ? 27.143 0.661 -24.473 1.00 98.38 112 TYR A N 1
ATOM 880 C CA . TYR A 1 112 ? 27.802 -0.334 -25.314 1.00 98.38 112 TYR A CA 1
ATOM 881 C C . TYR A 1 112 ? 27.632 -0.020 -26.808 1.00 98.38 112 TYR A C 1
ATOM 883 O O . TYR A 1 112 ? 28.604 -0.019 -27.569 1.00 98.38 112 TYR A O 1
ATOM 891 N N . SER A 1 113 ? 26.409 0.312 -27.228 1.00 98.12 113 SER A N 1
ATOM 892 C CA . SER A 1 113 ? 26.095 0.648 -28.622 1.00 98.12 113 SER A CA 1
ATOM 893 C C . SER A 1 113 ? 26.829 1.910 -29.087 1.00 98.12 113 SER A C 1
ATOM 895 O O . SER A 1 113 ? 27.436 1.911 -30.160 1.00 98.12 113 SER A O 1
ATOM 897 N N . ILE A 1 114 ? 26.855 2.954 -28.253 1.00 98.00 114 ILE A N 1
ATOM 898 C CA . ILE A 1 114 ? 27.620 4.186 -28.494 1.00 98.00 114 ILE A CA 1
ATOM 899 C C . ILE A 1 114 ? 29.108 3.861 -28.638 1.00 98.00 114 ILE A C 1
ATOM 901 O O . ILE A 1 114 ? 29.741 4.289 -29.601 1.00 98.00 114 ILE A O 1
ATOM 905 N N . SER A 1 115 ? 29.663 3.043 -27.741 1.00 97.25 115 SER A N 1
ATOM 906 C CA . SER A 1 115 ? 31.072 2.638 -27.806 1.00 97.25 115 SER A CA 1
ATOM 907 C C . SER A 1 115 ? 31.404 1.910 -29.112 1.00 97.25 115 SER A C 1
ATOM 909 O O . SER A 1 115 ? 32.446 2.164 -29.719 1.00 97.25 115 SER A O 1
ATOM 911 N N . ARG A 1 116 ? 30.525 1.020 -29.593 1.00 96.62 116 ARG A N 1
ATOM 912 C CA . ARG A 1 116 ? 30.707 0.321 -30.880 1.00 96.62 116 ARG A CA 1
ATOM 913 C C . ARG A 1 116 ? 30.658 1.290 -32.061 1.00 96.62 116 ARG A C 1
ATOM 915 O O . ARG A 1 116 ? 31.520 1.198 -32.933 1.00 96.62 116 ARG A O 1
ATOM 922 N N . LEU A 1 117 ? 29.716 2.233 -32.066 1.00 96.94 117 LEU A N 1
ATOM 923 C CA . LEU A 1 117 ? 29.599 3.249 -33.116 1.00 96.94 117 LEU A CA 1
ATOM 924 C C . LEU A 1 117 ? 30.829 4.167 -33.169 1.00 96.94 117 LEU A C 1
ATOM 926 O O . LEU A 1 117 ? 31.395 4.370 -34.240 1.00 96.94 117 LEU A O 1
ATOM 930 N N . THR A 1 118 ? 31.291 4.663 -32.021 1.00 93.75 118 THR A N 1
ATOM 931 C CA . THR A 1 118 ? 32.487 5.517 -31.925 1.00 93.75 118 THR A CA 1
ATOM 932 C C . THR A 1 118 ? 33.735 4.804 -32.448 1.00 93.75 118 THR A C 1
ATOM 934 O O . THR A 1 118 ? 34.522 5.383 -33.203 1.00 93.75 118 THR A O 1
ATOM 937 N N . ASN A 1 119 ? 33.903 3.522 -32.110 1.00 92.44 119 ASN A N 1
ATOM 938 C CA . ASN A 1 119 ? 35.007 2.713 -32.627 1.00 92.44 119 ASN A CA 1
ATOM 939 C C . ASN A 1 119 ? 34.922 2.521 -34.150 1.00 92.44 119 ASN A C 1
ATOM 941 O O . ASN A 1 119 ? 35.937 2.654 -34.835 1.00 92.44 119 ASN A O 1
ATOM 945 N N . LEU A 1 120 ? 33.729 2.250 -34.692 1.00 93.38 120 LEU A N 1
ATOM 946 C CA . LEU A 1 120 ? 33.521 2.116 -36.138 1.00 93.38 120 LEU A CA 1
ATOM 947 C C . LEU A 1 120 ? 33.838 3.418 -36.886 1.00 93.38 120 LEU A C 1
ATOM 949 O O . LEU A 1 120 ? 34.599 3.381 -37.852 1.00 93.38 120 LEU A O 1
ATOM 953 N N . ASN A 1 121 ? 33.345 4.563 -36.403 1.00 86.56 121 ASN A N 1
ATOM 954 C CA . ASN A 1 121 ? 33.655 5.872 -36.989 1.00 86.56 121 ASN A CA 1
ATOM 955 C C . ASN A 1 121 ? 35.164 6.158 -36.972 1.00 86.56 121 ASN A C 1
ATOM 957 O O . ASN A 1 121 ? 35.716 6.595 -37.977 1.00 86.56 121 ASN A O 1
ATOM 961 N N . THR A 1 122 ? 35.860 5.820 -35.881 1.00 84.44 122 THR A N 1
ATOM 962 C CA . THR A 1 122 ? 37.322 5.982 -35.786 1.00 84.44 122 THR A CA 1
ATOM 963 C C . THR A 1 122 ? 38.062 5.149 -36.837 1.00 84.44 122 THR A C 1
ATOM 965 O O . THR A 1 122 ? 39.027 5.616 -37.447 1.00 84.44 122 THR A O 1
ATOM 968 N N . VAL A 1 123 ? 37.636 3.901 -37.058 1.00 87.88 123 VAL A N 1
ATOM 969 C CA . VAL A 1 123 ? 38.223 3.028 -38.087 1.00 87.88 123 VAL A CA 1
ATOM 970 C C . VAL A 1 123 ? 37.946 3.579 -39.487 1.00 87.88 123 VAL A C 1
ATOM 972 O O . VAL A 1 123 ? 38.855 3.605 -40.319 1.00 87.88 123 VAL A O 1
ATOM 975 N N . GLN A 1 124 ? 36.727 4.059 -39.742 1.00 83.94 124 GLN A N 1
ATOM 976 C CA . GLN A 1 124 ? 36.343 4.630 -41.030 1.00 83.94 124 GLN A CA 1
ATOM 977 C C . GLN A 1 124 ? 37.119 5.912 -41.350 1.00 83.94 124 GLN A C 1
ATOM 979 O O . GLN A 1 124 ? 37.626 6.045 -42.464 1.00 83.94 124 GLN A O 1
ATOM 984 N N . GLU A 1 125 ? 37.254 6.834 -40.396 1.00 81.25 125 GLU A N 1
ATOM 985 C CA . GLU A 1 125 ? 38.039 8.057 -40.583 1.00 81.25 125 GLU A CA 1
ATOM 986 C C . GLU A 1 125 ? 39.498 7.725 -40.883 1.00 81.25 125 GLU A C 1
ATOM 988 O O . GLU A 1 125 ? 40.033 8.188 -41.890 1.00 81.25 125 GLU A O 1
ATOM 993 N N . LYS A 1 126 ? 40.127 6.848 -40.089 1.00 78.94 126 LYS A N 1
ATOM 994 C CA . LYS A 1 126 ? 41.503 6.391 -40.345 1.00 78.94 126 LYS A CA 1
ATOM 995 C C . LYS A 1 126 ? 41.651 5.773 -41.739 1.00 78.94 126 LYS A C 1
ATOM 997 O O . LYS A 1 126 ? 42.606 6.093 -42.443 1.00 78.94 126 LYS A O 1
ATOM 1002 N N . GLY A 1 127 ? 40.706 4.936 -42.166 1.00 77.75 127 GLY A N 1
ATOM 1003 C CA . GLY A 1 127 ? 40.691 4.364 -43.516 1.00 77.75 127 GLY A CA 1
ATOM 1004 C C . GLY A 1 127 ? 40.543 5.422 -44.616 1.00 77.75 127 GLY A C 1
ATOM 1005 O O . GLY A 1 127 ? 41.270 5.384 -45.607 1.00 77.75 127 GLY A O 1
ATOM 1006 N N . SER A 1 128 ? 39.654 6.399 -44.423 1.00 75.31 128 SER A N 1
ATOM 1007 C CA . SER A 1 128 ? 39.447 7.530 -45.338 1.00 75.31 128 SER A CA 1
ATOM 1008 C C . SER A 1 128 ? 40.707 8.390 -45.472 1.00 75.31 128 SER A C 1
ATOM 1010 O O . SER A 1 128 ? 41.137 8.698 -46.586 1.00 75.31 128 SER A O 1
ATOM 1012 N N . PHE A 1 129 ? 41.371 8.704 -44.354 1.00 74.31 129 PHE A N 1
ATOM 1013 C CA . PHE A 1 129 ? 42.651 9.414 -44.359 1.00 74.31 129 PHE A CA 1
ATOM 1014 C C . PHE A 1 129 ? 43.722 8.655 -45.156 1.00 74.31 129 PHE A C 1
ATOM 1016 O O . PHE A 1 129 ? 44.387 9.250 -46.004 1.00 74.31 129 PHE A O 1
ATOM 1023 N N . LEU A 1 130 ? 43.857 7.340 -44.954 1.00 69.00 130 LEU A N 1
ATOM 1024 C CA . LEU A 1 130 ? 44.824 6.512 -45.688 1.00 69.00 130 LEU A CA 1
ATOM 1025 C C . LEU A 1 130 ? 44.498 6.403 -47.190 1.00 69.00 130 LEU A C 1
ATOM 1027 O O . LEU A 1 130 ? 45.401 6.436 -48.030 1.00 69.00 130 LEU A O 1
ATOM 1031 N N . LEU A 1 131 ? 43.216 6.325 -47.556 1.00 69.19 131 LEU A N 1
ATOM 1032 C CA . LEU A 1 131 ? 42.778 6.340 -48.956 1.00 69.19 131 LEU A CA 1
ATOM 1033 C C . LEU A 1 131 ? 43.057 7.686 -49.641 1.00 69.19 131 LEU A C 1
ATOM 1035 O O . LEU A 1 131 ? 43.398 7.711 -50.821 1.00 69.19 131 LEU A O 1
ATOM 1039 N N . ASN A 1 132 ? 42.963 8.802 -48.918 1.00 67.62 132 ASN A N 1
ATOM 1040 C CA . ASN A 1 132 ? 43.320 10.116 -49.456 1.00 67.62 132 ASN A CA 1
ATOM 1041 C C . ASN A 1 132 ? 44.840 10.269 -49.645 1.00 67.62 132 ASN A C 1
ATOM 1043 O O . ASN A 1 132 ? 45.272 10.740 -50.695 1.00 67.62 132 ASN A O 1
ATOM 1047 N N . LEU A 1 133 ? 45.653 9.783 -48.699 1.00 62.78 133 LEU A N 1
ATOM 1048 C CA . LEU A 1 133 ? 47.124 9.754 -48.803 1.00 62.78 133 LEU A CA 1
ATOM 1049 C C . LEU A 1 133 ? 47.636 8.924 -49.993 1.00 62.78 133 LEU A C 1
ATOM 1051 O O . LEU A 1 133 ? 48.658 9.255 -50.592 1.00 62.78 133 LEU A O 1
ATOM 1055 N N . THR A 1 134 ? 46.937 7.847 -50.352 1.00 62.72 134 THR A N 1
ATOM 1056 C CA . THR A 1 134 ? 47.327 6.972 -51.474 1.00 62.72 134 THR A CA 1
ATOM 1057 C C . THR A 1 134 ? 46.873 7.490 -52.841 1.00 62.72 134 THR A C 1
ATOM 1059 O O . THR A 1 134 ? 47.462 7.113 -53.851 1.00 62.72 134 THR A O 1
ATOM 1062 N N . LYS A 1 135 ? 45.869 8.377 -52.890 1.00 63.34 135 LYS A N 1
ATOM 1063 C CA . LYS A 1 135 ? 45.388 9.016 -54.129 1.00 63.34 135 LYS A CA 1
ATOM 1064 C C . LYS A 1 135 ? 46.154 10.283 -54.515 1.00 63.34 135 LYS A C 1
ATOM 1066 O O . LYS A 1 135 ? 46.044 10.720 -55.658 1.00 63.34 135 LYS A O 1
ATOM 1071 N N . THR A 1 136 ? 46.937 10.873 -53.611 1.00 54.56 136 THR A N 1
ATOM 1072 C CA . THR A 1 136 ? 47.857 11.965 -53.964 1.00 54.56 136 THR A CA 1
ATOM 1073 C C . THR A 1 136 ? 48.949 11.459 -54.920 1.00 54.56 136 THR A C 1
ATOM 1075 O O . THR A 1 136 ? 49.678 10.532 -54.555 1.00 54.56 136 THR A O 1
ATOM 1078 N N . PRO A 1 137 ? 49.117 12.044 -56.125 1.00 57.19 137 PRO A N 1
ATOM 1079 C CA . PRO A 1 137 ? 50.196 11.656 -57.026 1.00 57.19 137 PRO A CA 1
ATOM 1080 C C . PRO A 1 137 ? 51.539 11.948 -56.355 1.00 57.19 137 PRO A C 1
ATOM 1082 O O . PRO A 1 137 ? 51.783 13.071 -55.911 1.00 57.19 137 PRO A O 1
ATOM 1085 N N . ARG A 1 138 ? 52.432 10.954 -56.284 1.00 62.00 138 ARG A N 1
ATOM 1086 C CA . ARG A 1 138 ? 53.822 11.172 -55.861 1.00 62.00 138 ARG A CA 1
ATOM 1087 C C . ARG A 1 138 ? 54.509 12.067 -56.895 1.00 62.00 138 ARG A C 1
ATOM 1089 O O . ARG A 1 138 ? 55.021 11.583 -57.900 1.00 62.00 138 ARG A O 1
ATOM 1096 N N . VAL A 1 139 ? 54.529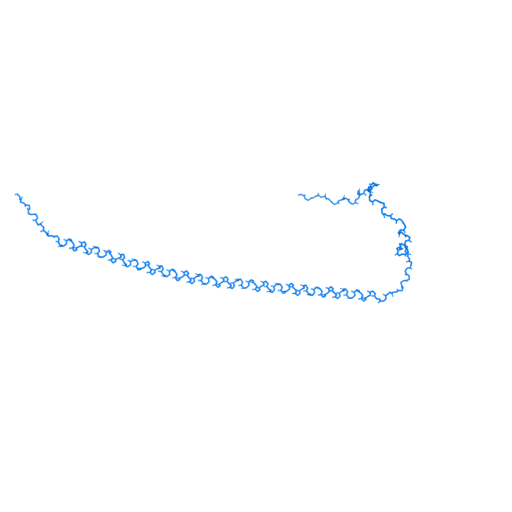 13.373 -56.650 1.00 62.47 139 VAL A N 1
ATOM 1097 C CA . VAL A 1 139 ? 55.373 14.299 -57.408 1.00 62.47 139 VAL A CA 1
ATOM 1098 C C . VAL A 1 139 ? 56.796 14.122 -56.888 1.00 62.47 139 VAL A C 1
ATOM 1100 O O . VAL A 1 139 ? 57.153 14.610 -55.819 1.00 62.47 139 VAL A O 1
ATOM 1103 N N . SER A 1 140 ? 57.602 13.348 -57.612 1.00 61.84 140 SER A N 1
ATOM 1104 C CA . SER A 1 140 ? 59.013 13.167 -57.282 1.00 61.84 140 SER A CA 1
ATOM 1105 C C . SER A 1 140 ? 59.764 14.446 -57.655 1.00 61.84 140 SER A C 1
ATOM 1107 O O . SER A 1 140 ? 60.075 14.663 -58.825 1.00 61.84 140 SER A O 1
ATOM 1109 N N . MET A 1 141 ? 60.040 15.310 -56.675 1.00 64.06 141 MET A N 1
ATOM 1110 C CA . MET A 1 141 ? 60.939 16.449 -56.874 1.00 64.06 141 MET A CA 1
ATOM 1111 C C . MET A 1 141 ? 62.362 15.921 -57.063 1.00 64.06 141 MET A C 1
ATOM 1113 O O . MET A 1 141 ? 63.012 15.471 -56.120 1.00 64.06 141 MET A O 1
ATOM 1117 N N . LYS A 1 142 ? 62.825 15.927 -58.315 1.00 63.81 142 LYS A N 1
ATOM 1118 C CA . LYS A 1 142 ? 64.231 15.716 -58.657 1.00 63.81 142 LYS A CA 1
ATOM 1119 C C . LYS A 1 142 ? 64.980 17.000 -58.311 1.00 63.81 142 LYS A C 1
ATOM 1121 O O . LYS A 1 142 ? 64.771 18.023 -58.955 1.00 63.81 142 LYS A O 1
ATOM 1126 N N . TRP A 1 143 ? 65.826 16.937 -57.292 1.00 50.47 143 TRP A N 1
ATOM 1127 C CA . TRP A 1 143 ? 66.786 17.995 -57.010 1.00 50.47 143 TRP A CA 1
ATOM 1128 C C . TRP A 1 143 ? 67.943 17.858 -58.001 1.00 50.47 143 TRP A C 1
ATOM 1130 O O . TRP A 1 143 ? 68.626 16.834 -58.013 1.00 50.47 143 TRP A O 1
ATOM 1140 N N . SER A 1 144 ? 68.112 18.854 -58.866 1.00 60.56 144 SER A N 1
ATOM 1141 C CA . SER A 1 144 ? 69.282 18.972 -59.739 1.00 60.56 144 SER A CA 1
ATOM 1142 C C . SER A 1 144 ? 70.404 19.644 -58.946 1.00 60.56 144 SER A C 1
ATOM 1144 O O . SER A 1 144 ? 70.172 20.706 -58.368 1.00 60.56 144 SER A O 1
ATOM 1146 N N . SER A 1 145 ? 71.561 18.979 -58.871 1.00 69.31 145 SER A N 1
ATOM 1147 C CA . SER A 1 145 ? 72.799 19.476 -58.249 1.00 69.31 145 SER A CA 1
ATOM 1148 C C . SER A 1 145 ? 73.436 20.624 -59.019 1.00 69.31 145 SER A C 1
ATOM 1150 O O . SER A 1 145 ? 73.241 20.678 -60.255 1.00 69.31 145 SER A O 1
#

pLDDT: mean 77.5, std 19.96, range [43.03, 98.81]